Protein AF-A0A975JBI7-F1 (afdb_monomer_lite)

Organism: NCBI:txid2829501

pLDDT: mean 84.9, std 11.92, range [41.88, 96.69]

Radius of gyration: 19.99 Å; chains: 1; bounding box: 51×42×58 Å

Secondary structure (DSSP, 8-state):
-HHHHHHHHHHHHHHHHHHHHSS----S-HHHHS-HHHHHHHHHTT--PPTTS-HHHH---HHHHHHHHHHHHHTT-SSSPPPHHHHHHHHHHHHT--HHHHHHHHHHHHHHHHTTGGGHHHHHHHHHHHH-SSSHHHHHHHHHHHHHHHSGGGS--HHHHHHHHHHHHHHH--

Sequence (174 aa):
MALILLLAGLLVTGFFAWRYIQRGPFIADDLMDAPREVRAAAKRQGVQAQPNVYLIDSLSSADVCVAALAACFARMDDAAPVADATLHRALAKHLRCDAATADDLVTLGPWVAAQGGERAFERLTQRLKRLDHGPYFDRLMSVLGNVAAAGSKGMPSARQADALGSLARIFRTA

Structure (mmCIF, N/CA/C/O backbone):
data_AF-A0A975JBI7-F1
#
_entry.id   AF-A0A975JBI7-F1
#
loop_
_atom_site.group_PDB
_atom_site.id
_atom_site.type_symbol
_atom_site.label_atom_id
_atom_site.label_alt_id
_atom_site.label_comp_id
_atom_site.label_asym_id
_atom_site.label_entity_id
_atom_site.label_seq_id
_atom_site.pdbx_PDB_ins_code
_atom_site.Cartn_x
_atom_site.Cartn_y
_atom_site.Cartn_z
_atom_site.occupancy
_atom_site.B_iso_or_equiv
_atom_site.auth_seq_id
_atom_site.auth_comp_id
_atom_site.auth_asym_id
_atom_site.auth_atom_id
_atom_site.pdbx_PDB_model_num
ATOM 1 N N . MET A 1 1 ? -35.550 26.152 39.189 1.00 65.44 1 MET A N 1
ATOM 2 C CA . MET A 1 1 ? -35.070 24.758 39.022 1.00 65.44 1 MET A CA 1
ATOM 3 C C . MET A 1 1 ? -35.524 24.139 37.702 1.00 65.44 1 MET A C 1
ATOM 5 O O . MET A 1 1 ? -34.658 23.813 36.906 1.00 65.44 1 MET A O 1
ATOM 9 N N . ALA A 1 2 ? -36.829 24.047 37.409 1.00 76.25 2 ALA A N 1
ATOM 10 C CA . ALA A 1 2 ? -37.329 23.413 36.176 1.00 76.25 2 ALA A CA 1
ATOM 11 C C . ALA A 1 2 ? -36.796 24.035 34.864 1.00 76.25 2 ALA A C 1
ATOM 13 O O . ALA A 1 2 ? -36.430 23.316 33.941 1.00 76.25 2 ALA A O 1
ATOM 14 N N . LEU A 1 3 ? -36.671 25.366 34.806 1.00 78.69 3 LEU A N 1
ATOM 15 C CA . LEU A 1 3 ? -36.205 26.076 33.606 1.00 78.69 3 LEU A CA 1
ATOM 16 C C . LEU A 1 3 ? -34.715 25.828 33.295 1.00 78.69 3 LEU A C 1
ATOM 18 O O . LEU A 1 3 ? -34.325 25.745 32.135 1.00 78.69 3 LEU A O 1
ATOM 22 N N . ILE A 1 4 ? -33.896 25.638 34.335 1.00 81.94 4 ILE A N 1
ATOM 23 C CA . ILE A 1 4 ? -32.463 25.326 34.205 1.00 81.94 4 ILE A CA 1
ATOM 24 C C . ILE A 1 4 ? -32.283 23.890 33.697 1.00 81.94 4 ILE A C 1
ATOM 26 O O . ILE A 1 4 ? -31.440 23.643 32.841 1.00 81.94 4 ILE A O 1
ATOM 30 N N . LEU A 1 5 ? -33.112 22.955 34.174 1.00 83.06 5 LEU A N 1
ATOM 31 C CA . LEU A 1 5 ? -33.089 21.562 33.721 1.00 83.06 5 LEU A CA 1
ATOM 32 C C . LEU A 1 5 ? -33.537 21.423 32.259 1.00 83.06 5 LEU A C 1
ATOM 34 O O . LEU A 1 5 ? -32.930 20.659 31.513 1.00 83.06 5 LEU A O 1
ATOM 38 N N . LEU A 1 6 ? -34.535 22.200 31.825 1.00 83.50 6 LEU A N 1
ATOM 39 C CA . LEU A 1 6 ? -34.962 22.234 30.421 1.00 83.50 6 LEU A CA 1
ATOM 40 C C . LEU A 1 6 ? -33.876 22.794 29.494 1.00 83.50 6 LEU A C 1
ATOM 42 O O . LEU A 1 6 ? -33.595 22.198 28.456 1.00 83.50 6 LEU A O 1
ATOM 46 N N . LEU A 1 7 ? -33.220 23.892 29.884 1.00 82.00 7 LEU A N 1
ATOM 47 C CA . LEU A 1 7 ? -32.106 24.468 29.121 1.00 82.00 7 LEU A CA 1
ATOM 48 C C . LEU A 1 7 ? -30.896 23.526 29.052 1.00 82.00 7 LEU A C 1
ATOM 50 O O . LEU A 1 7 ? -30.295 23.378 27.989 1.00 82.00 7 LEU A O 1
ATOM 54 N N . ALA A 1 8 ? -30.567 22.853 30.157 1.00 82.75 8 ALA A N 1
ATOM 55 C CA . ALA A 1 8 ? -29.492 21.865 30.193 1.00 82.75 8 ALA A CA 1
ATOM 56 C C . ALA A 1 8 ? -29.801 20.655 29.298 1.00 82.75 8 ALA A C 1
ATOM 58 O O . ALA A 1 8 ? -28.937 20.219 28.539 1.00 82.75 8 ALA A O 1
ATOM 59 N N . GLY A 1 9 ? -31.042 20.156 29.329 1.00 82.12 9 GLY A N 1
ATOM 60 C CA . GLY A 1 9 ? -31.490 19.081 28.446 1.00 82.12 9 GLY A CA 1
ATOM 61 C C . GLY A 1 9 ? -31.340 19.454 26.973 1.00 82.12 9 GLY A C 1
ATOM 62 O O . GLY A 1 9 ? -30.753 18.690 26.210 1.00 82.12 9 GLY A O 1
ATOM 63 N N . LEU A 1 10 ? -31.774 20.663 26.603 1.00 83.19 10 LEU A N 1
ATOM 64 C CA . LEU A 1 10 ? -31.730 21.151 25.225 1.00 83.19 10 LEU A CA 1
ATOM 65 C C . LEU A 1 10 ? -30.291 21.330 24.712 1.00 83.19 10 LEU A C 1
ATOM 67 O O . LEU A 1 10 ? -29.998 20.970 23.570 1.00 83.19 10 LEU A O 1
ATOM 71 N N . LEU A 1 11 ? -29.377 21.802 25.568 1.00 85.75 11 LEU A N 1
ATOM 72 C CA . LEU A 1 11 ? -27.945 21.899 25.264 1.00 85.75 11 LEU A CA 1
ATOM 73 C C . LEU A 1 11 ? -27.292 20.527 25.070 1.00 85.75 11 LEU A C 1
ATOM 75 O O . LEU A 1 11 ? -26.511 20.359 24.136 1.00 85.75 11 LEU A O 1
ATOM 79 N N . VAL A 1 12 ? -27.623 19.535 25.901 1.00 84.88 12 VAL A N 1
ATOM 80 C CA . VAL A 1 12 ? -27.076 18.174 25.770 1.00 84.88 12 VAL A CA 1
ATOM 81 C C . VAL A 1 12 ? -27.574 17.511 24.488 1.00 84.88 12 VAL A C 1
ATOM 83 O O . VAL A 1 12 ? -26.766 16.980 23.726 1.00 84.88 12 VAL A O 1
ATOM 86 N N . THR A 1 13 ? -28.874 17.588 24.192 1.00 80.31 13 THR A N 1
ATOM 87 C CA . THR A 1 13 ? -29.418 17.054 22.935 1.00 80.31 13 THR A CA 1
ATOM 88 C C . THR A 1 13 ? -28.887 17.797 21.717 1.00 80.31 13 THR A C 1
ATOM 90 O O . THR A 1 13 ? -28.557 17.157 20.724 1.00 80.31 13 THR A O 1
ATOM 93 N N . GLY A 1 14 ? -28.731 19.122 21.795 1.00 85.88 14 GLY A N 1
ATOM 94 C CA . GLY A 1 14 ? -28.144 19.927 20.724 1.00 85.88 14 GLY A CA 1
ATOM 95 C C . GLY A 1 14 ? -26.678 19.577 20.474 1.00 85.88 14 GLY A C 1
ATOM 96 O O . GLY A 1 14 ? -26.275 19.407 19.327 1.00 85.88 14 GLY A O 1
ATOM 97 N N . PHE A 1 15 ? -25.894 19.373 21.535 1.00 83.62 15 PHE A N 1
ATOM 98 C CA . PHE A 1 15 ? -24.502 18.938 21.441 1.00 83.62 15 PHE A CA 1
ATOM 99 C C . PHE A 1 15 ? -24.377 17.533 20.841 1.00 83.62 15 PHE A C 1
ATOM 101 O O . PHE A 1 15 ? -23.541 17.310 19.966 1.00 83.62 15 PHE A O 1
ATOM 108 N N . PHE A 1 16 ? -25.226 16.589 21.258 1.00 79.44 16 PHE A N 1
ATOM 109 C CA . PHE A 1 16 ? -25.236 15.237 20.694 1.00 79.44 16 PHE A CA 1
ATOM 110 C C . PHE A 1 16 ? -25.711 15.213 19.240 1.00 79.44 16 PHE A C 1
ATOM 112 O O . PHE A 1 16 ? -25.094 14.530 18.425 1.00 79.44 16 PHE A O 1
ATOM 119 N N . ALA A 1 17 ? -26.741 15.985 18.891 1.00 78.19 17 ALA A N 1
ATOM 120 C CA . ALA A 1 17 ? -27.217 16.118 17.518 1.00 78.19 17 ALA A CA 1
ATOM 121 C C . ALA A 1 17 ? -26.160 16.778 16.623 1.00 78.19 17 ALA A C 1
ATOM 123 O O . ALA A 1 17 ? -25.875 16.275 15.543 1.00 78.19 17 ALA A O 1
ATOM 124 N N . TRP A 1 18 ? -25.498 17.839 17.089 1.00 76.12 18 TRP A N 1
ATOM 125 C CA . TRP A 1 18 ? -24.407 18.486 16.359 1.00 76.12 18 TRP A CA 1
ATOM 126 C C . TRP A 1 18 ? -23.204 17.554 16.182 1.00 76.12 18 TRP A C 1
ATOM 128 O O . TRP A 1 18 ? -22.662 17.446 15.084 1.00 76.12 18 TRP A O 1
ATOM 138 N N . ARG A 1 19 ? -22.833 16.798 17.224 1.00 70.00 19 ARG A N 1
ATOM 139 C CA . ARG A 1 19 ? -21.776 15.777 17.152 1.00 70.00 19 ARG A CA 1
ATOM 140 C C . ARG A 1 19 ? -22.153 14.611 16.233 1.00 70.00 19 ARG A C 1
ATOM 142 O O . ARG A 1 19 ? -21.267 14.022 15.626 1.00 70.00 19 ARG A O 1
ATOM 149 N N . TYR A 1 20 ? -23.436 14.273 16.129 1.00 62.91 20 TYR A N 1
ATOM 150 C CA . TYR A 1 20 ? -23.947 13.253 15.214 1.00 62.91 20 TYR A CA 1
ATOM 151 C C . TYR A 1 20 ? -23.989 13.755 13.763 1.00 62.91 20 TYR A C 1
ATOM 153 O O . TYR A 1 20 ? -23.580 13.031 12.870 1.00 62.91 20 TYR A O 1
ATOM 161 N N . ILE A 1 21 ? -24.373 15.011 13.522 1.00 63.94 21 ILE A N 1
ATOM 162 C CA . ILE A 1 21 ? -24.425 15.618 12.180 1.00 63.94 21 ILE A CA 1
ATOM 163 C C . ILE A 1 21 ? -23.019 15.933 11.641 1.00 63.94 21 ILE A C 1
ATOM 165 O O . ILE A 1 21 ? -22.777 15.793 10.446 1.00 63.94 21 ILE A O 1
ATOM 169 N N . GLN A 1 22 ? -22.057 16.294 12.502 1.00 58.91 22 GLN A N 1
ATOM 170 C CA . GLN A 1 22 ? -20.647 16.403 12.095 1.00 58.91 22 GLN A CA 1
ATOM 171 C C . GLN A 1 22 ? -20.024 15.053 11.709 1.00 58.91 22 GLN A C 1
ATOM 173 O O . GLN A 1 22 ? -19.035 15.024 10.976 1.00 58.91 22 GLN A O 1
ATOM 178 N N . ARG A 1 23 ? -20.606 13.929 12.145 1.00 52.47 23 ARG A N 1
ATOM 179 C CA . ARG A 1 23 ? -20.306 12.597 11.600 1.00 52.47 23 ARG A CA 1
ATOM 180 C C . ARG A 1 23 ? -21.116 12.409 10.320 1.00 52.47 23 ARG A C 1
ATOM 182 O O . ARG A 1 23 ? -22.026 11.591 10.301 1.00 52.47 23 ARG A O 1
ATOM 189 N N . GLY A 1 24 ? -20.819 13.226 9.304 1.00 41.88 24 GLY A N 1
ATOM 190 C CA . GLY A 1 24 ? -21.481 13.223 7.996 1.00 41.88 24 GLY A CA 1
ATOM 191 C C . GLY A 1 24 ? -21.676 11.817 7.402 1.00 41.88 24 GLY A C 1
ATOM 192 O O . GLY A 1 24 ? -21.142 10.843 7.923 1.00 41.88 24 GLY A O 1
ATOM 193 N N . PRO A 1 25 ? -22.453 11.668 6.322 1.00 43.78 25 PRO A N 1
ATOM 194 C CA . PRO A 1 25 ? -22.731 10.359 5.735 1.00 43.78 25 PRO A CA 1
ATOM 195 C C . PRO A 1 25 ? -21.424 9.742 5.210 1.00 43.78 25 PRO A C 1
ATOM 197 O O . PRO A 1 25 ? -20.995 10.024 4.096 1.00 43.78 25 PRO A O 1
ATOM 200 N N . PHE A 1 26 ? -20.741 8.956 6.041 1.00 50.53 26 PHE A N 1
ATOM 201 C CA . PHE A 1 26 ? -19.432 8.389 5.747 1.00 50.53 26 PHE A CA 1
ATOM 202 C C . PHE A 1 26 ? -19.602 6.888 5.535 1.00 50.53 26 PHE A C 1
ATOM 204 O O . PHE A 1 26 ? -19.997 6.158 6.443 1.00 50.53 26 PHE A O 1
ATOM 211 N N . ILE A 1 27 ? -19.354 6.487 4.289 1.00 47.50 27 ILE A N 1
ATOM 212 C CA . ILE A 1 27 ? -19.575 5.171 3.688 1.00 47.50 27 ILE A CA 1
ATOM 213 C C . ILE A 1 27 ? -19.034 4.065 4.605 1.00 47.50 27 ILE A C 1
ATOM 215 O O . ILE A 1 27 ? -17.836 3.814 4.673 1.00 47.50 27 ILE A O 1
ATOM 219 N N . ALA A 1 28 ? -19.937 3.407 5.332 1.00 44.50 28 ALA A N 1
ATOM 220 C CA . ALA A 1 28 ? -19.650 2.170 6.056 1.00 44.50 28 ALA A CA 1
ATOM 221 C C . ALA A 1 28 ? -19.731 0.933 5.133 1.00 44.50 28 ALA A C 1
ATOM 223 O O . ALA A 1 28 ? -19.535 -0.187 5.601 1.00 44.50 28 ALA A O 1
ATOM 224 N N . ASP A 1 29 ? -20.012 1.140 3.841 1.00 51.69 29 ASP A N 1
ATOM 225 C CA . ASP A 1 29 ? -20.287 0.088 2.855 1.00 51.69 29 ASP A CA 1
ATOM 226 C C . ASP A 1 29 ? -19.041 -0.445 2.133 1.00 51.69 29 ASP A C 1
ATOM 228 O O . ASP A 1 29 ? -19.068 -1.551 1.600 1.00 51.69 29 ASP A O 1
ATOM 232 N N . ASP A 1 30 ? -17.908 0.268 2.158 1.00 66.94 30 ASP A N 1
ATOM 233 C CA . ASP A 1 30 ? -16.824 0.001 1.200 1.00 66.94 30 ASP A CA 1
ATOM 234 C C . ASP A 1 30 ? -16.268 -1.428 1.271 1.00 66.94 30 ASP A C 1
ATOM 236 O O . ASP A 1 30 ? -16.121 -2.100 0.250 1.00 66.94 30 ASP A O 1
ATOM 240 N N . LEU A 1 31 ? -15.986 -1.947 2.472 1.00 74.19 31 LEU A N 1
ATOM 241 C CA . LEU A 1 31 ? -15.465 -3.313 2.589 1.00 74.19 31 LEU A CA 1
ATOM 242 C C . LEU A 1 31 ? -16.545 -4.375 2.334 1.00 74.19 31 LEU A C 1
ATOM 244 O O . LEU A 1 31 ? -16.212 -5.487 1.929 1.00 74.19 31 LEU A O 1
ATOM 248 N N . MET A 1 32 ? -17.821 -4.063 2.566 1.00 75.69 32 MET A N 1
ATOM 249 C CA . MET A 1 32 ? -18.921 -4.998 2.308 1.00 75.69 32 MET A CA 1
ATOM 250 C C . MET A 1 32 ? -19.181 -5.142 0.806 1.00 75.69 32 MET A C 1
ATOM 252 O O . MET A 1 32 ? -19.379 -6.268 0.333 1.00 75.69 32 MET A O 1
ATOM 256 N N . ASP A 1 33 ? -19.033 -4.049 0.061 1.00 82.88 33 ASP A N 1
ATOM 257 C CA . ASP A 1 33 ? -19.127 -4.006 -1.401 1.00 82.88 33 ASP A CA 1
ATOM 258 C C . ASP A 1 33 ? -17.852 -4.478 -2.114 1.00 82.88 33 ASP A C 1
ATOM 260 O O . ASP A 1 33 ? -17.866 -4.757 -3.316 1.00 82.88 33 ASP A O 1
ATOM 264 N N . ALA A 1 34 ? -16.743 -4.635 -1.384 1.00 86.56 34 ALA A N 1
ATOM 265 C CA . ALA A 1 34 ? -15.493 -5.109 -1.957 1.00 86.56 34 ALA A CA 1
ATOM 266 C C . ALA A 1 34 ? -15.629 -6.519 -2.577 1.00 86.56 34 ALA A C 1
ATOM 268 O O . ALA A 1 34 ? -16.369 -7.369 -2.057 1.00 86.56 34 ALA A O 1
ATOM 269 N N . PRO A 1 35 ? -14.864 -6.823 -3.647 1.00 92.12 35 PRO A N 1
ATOM 270 C CA . PRO A 1 35 ? -14.812 -8.156 -4.239 1.00 92.12 35 PRO A CA 1
ATOM 271 C C . PRO A 1 35 ? -14.521 -9.250 -3.204 1.00 92.12 35 PRO A C 1
ATOM 273 O O . PRO A 1 35 ? -13.815 -9.035 -2.217 1.00 92.12 35 PRO A O 1
ATOM 276 N N . ARG A 1 36 ? -15.039 -10.463 -3.437 1.00 92.50 36 ARG A N 1
ATOM 277 C CA . ARG A 1 36 ? -14.917 -11.589 -2.485 1.00 92.50 36 ARG A CA 1
ATOM 278 C C . ARG A 1 36 ? -13.466 -11.877 -2.089 1.00 92.50 36 ARG A C 1
ATOM 280 O O . ARG A 1 36 ? -13.201 -12.137 -0.919 1.00 92.50 36 ARG A O 1
ATOM 287 N N . GLU A 1 37 ? -12.556 -11.812 -3.051 1.00 93.12 37 GLU A N 1
ATOM 288 C CA . GLU A 1 37 ? -11.114 -11.996 -2.858 1.00 93.12 37 GLU A CA 1
ATOM 289 C C . GLU A 1 37 ? -10.491 -10.899 -1.990 1.00 93.12 37 GLU A C 1
ATOM 291 O O . GLU A 1 37 ? -9.787 -11.210 -1.031 1.00 93.12 37 GLU A O 1
ATOM 296 N N . VAL A 1 38 ? -10.855 -9.635 -2.228 1.00 93.25 38 VAL A N 1
ATOM 297 C CA . VAL A 1 38 ? -10.416 -8.489 -1.424 1.00 93.25 38 VAL A CA 1
ATOM 298 C C . VAL A 1 38 ? -10.912 -8.617 0.011 1.00 93.25 38 VAL A C 1
ATOM 300 O O . VAL A 1 38 ? -10.137 -8.416 0.940 1.00 93.25 38 VAL A O 1
ATOM 303 N N . ARG A 1 39 ? -12.169 -9.020 0.231 1.00 91.88 39 ARG A N 1
ATOM 304 C CA . ARG A 1 39 ? -12.694 -9.247 1.590 1.00 91.88 39 ARG A CA 1
ATOM 305 C C . ARG A 1 39 ? -11.983 -10.393 2.30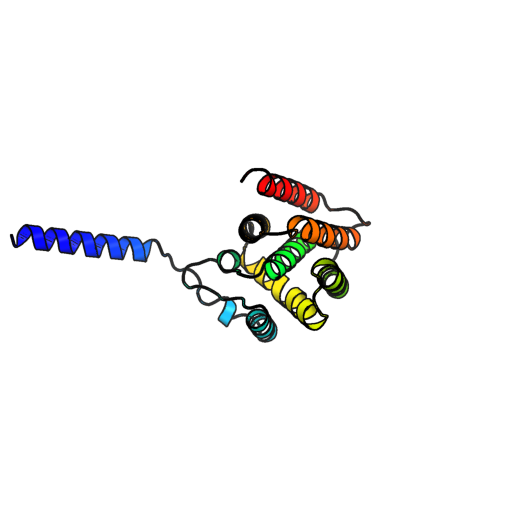1 1.00 91.88 39 ARG A C 1
ATOM 307 O O . ARG A 1 39 ? -11.718 -10.304 3.498 1.00 91.88 39 ARG A O 1
ATOM 314 N N . ALA A 1 40 ? -11.686 -11.474 1.581 1.00 92.81 40 ALA A N 1
ATOM 315 C CA . ALA A 1 40 ? -10.963 -12.610 2.137 1.00 92.81 40 ALA A CA 1
ATOM 316 C C . ALA A 1 40 ? -9.528 -12.221 2.531 1.00 92.81 40 ALA A C 1
ATOM 318 O O . ALA A 1 40 ? -9.105 -12.539 3.643 1.00 92.81 40 ALA A O 1
ATOM 319 N N . ALA A 1 41 ? -8.827 -11.484 1.664 1.00 93.62 41 ALA A N 1
ATOM 320 C CA . ALA A 1 41 ? -7.505 -10.931 1.940 1.00 93.62 41 ALA A CA 1
ATOM 321 C C . ALA A 1 41 ? -7.552 -9.934 3.109 1.00 93.62 41 ALA A C 1
ATOM 323 O O . ALA A 1 41 ? -6.820 -10.092 4.078 1.00 93.62 41 ALA A O 1
ATOM 324 N N . ALA A 1 42 ? -8.481 -8.974 3.098 1.00 91.38 42 ALA A N 1
ATOM 325 C CA . ALA A 1 42 ? -8.678 -8.005 4.177 1.00 91.38 42 ALA A CA 1
ATOM 326 C C . ALA A 1 42 ? -8.880 -8.688 5.535 1.00 91.38 42 ALA A C 1
ATOM 328 O O . ALA A 1 42 ? -8.250 -8.306 6.520 1.00 91.38 42 ALA A O 1
ATOM 329 N N . LYS A 1 43 ? -9.700 -9.746 5.581 1.00 91.50 43 LYS A N 1
ATOM 330 C CA . LYS A 1 43 ? -9.919 -10.539 6.795 1.00 91.50 43 LYS A CA 1
ATOM 331 C C . LYS A 1 43 ? -8.630 -11.201 7.291 1.00 91.50 43 LYS A C 1
ATOM 333 O O . LYS A 1 43 ? -8.373 -11.162 8.492 1.00 91.50 43 LYS A O 1
ATOM 338 N N . ARG A 1 44 ? -7.831 -11.805 6.401 1.00 92.69 44 ARG A N 1
ATOM 339 C CA . ARG A 1 44 ? -6.543 -12.435 6.756 1.00 92.69 44 ARG A CA 1
ATOM 340 C C . ARG A 1 44 ? -5.503 -11.415 7.218 1.00 92.69 44 ARG A C 1
ATOM 342 O O . ARG A 1 44 ? -4.804 -11.668 8.191 1.00 92.69 44 ARG A O 1
ATOM 349 N N . GLN A 1 45 ? -5.469 -10.251 6.576 1.00 91.88 45 GLN A N 1
ATOM 350 C CA . GLN A 1 45 ? -4.554 -9.150 6.889 1.00 91.88 45 GLN A CA 1
ATOM 351 C C . GLN A 1 45 ? -5.034 -8.263 8.055 1.00 91.88 45 GLN A C 1
ATOM 353 O O . GLN A 1 45 ? -4.405 -7.252 8.368 1.00 91.88 45 GLN A O 1
ATOM 358 N N . GLY A 1 46 ? -6.151 -8.614 8.705 1.00 86.25 46 GLY A N 1
ATOM 359 C CA . GLY A 1 46 ? -6.672 -7.899 9.873 1.00 86.25 46 GLY A CA 1
ATOM 360 C C . GLY A 1 46 ? -7.195 -6.490 9.579 1.00 86.25 46 GLY A C 1
ATOM 361 O O . GLY A 1 46 ? -7.291 -5.670 10.493 1.00 86.25 46 GLY A O 1
ATOM 362 N N . VAL A 1 47 ? -7.537 -6.191 8.323 1.00 86.50 47 VAL A N 1
ATOM 363 C CA . VAL A 1 47 ? -8.131 -4.909 7.936 1.00 86.50 47 VAL A CA 1
ATOM 364 C C . VAL A 1 47 ? -9.576 -4.860 8.406 1.00 86.50 47 VAL A C 1
ATOM 366 O O . VAL A 1 47 ? -10.398 -5.709 8.062 1.00 86.50 47 VAL A O 1
ATOM 369 N N . GLN A 1 48 ? -9.883 -3.831 9.189 1.00 79.81 48 GLN A N 1
ATOM 370 C CA . GLN A 1 48 ? -11.216 -3.583 9.715 1.00 79.81 48 GLN A CA 1
ATOM 371 C C . GLN A 1 48 ? -11.661 -2.188 9.290 1.00 79.81 48 GLN A C 1
ATOM 373 O O . GLN A 1 48 ? -11.014 -1.188 9.613 1.00 79.81 48 GLN A O 1
ATOM 378 N N . ALA A 1 49 ? -12.775 -2.124 8.563 1.00 79.00 49 ALA A N 1
ATOM 379 C CA . ALA A 1 49 ? -13.464 -0.867 8.329 1.00 79.00 49 ALA A CA 1
ATOM 380 C C . ALA A 1 49 ? -14.105 -0.424 9.650 1.00 79.00 49 ALA A C 1
ATOM 382 O O . ALA A 1 49 ? -14.842 -1.187 10.277 1.00 79.00 49 ALA A O 1
ATOM 383 N N . GLN A 1 50 ? -13.789 0.791 10.094 1.00 72.88 50 GLN A N 1
ATOM 384 C CA . GLN A 1 50 ? -14.409 1.368 11.281 1.00 72.88 50 GLN A CA 1
ATOM 385 C C . GLN A 1 50 ? -15.536 2.314 10.864 1.00 72.88 50 GLN A C 1
ATOM 387 O O . GLN A 1 50 ? -15.340 3.123 9.954 1.00 72.88 50 GLN A O 1
ATOM 392 N N . PRO A 1 51 ? -16.699 2.267 11.535 1.00 65.69 51 PRO A N 1
ATOM 393 C CA . PRO A 1 51 ? -17.773 3.207 11.255 1.00 65.69 51 PRO A CA 1
ATOM 394 C C . PRO A 1 51 ? -17.292 4.649 11.450 1.00 65.69 51 PRO A C 1
ATOM 396 O O . PRO A 1 51 ? -16.731 4.980 12.496 1.00 65.69 51 PRO A O 1
ATOM 399 N N . ASN A 1 52 ? -17.579 5.520 10.481 1.00 64.81 52 ASN A N 1
ATOM 400 C CA . ASN A 1 52 ? -17.234 6.949 10.498 1.00 64.81 52 ASN A CA 1
ATOM 401 C C . ASN A 1 52 ? -15.727 7.278 10.423 1.00 64.81 52 ASN A C 1
ATOM 403 O O . ASN A 1 52 ? -15.326 8.367 10.837 1.00 64.81 52 ASN A O 1
ATOM 407 N N . VAL A 1 53 ? -14.891 6.370 9.912 1.00 74.12 53 VAL A N 1
ATOM 408 C CA . VAL A 1 53 ? -13.454 6.602 9.687 1.00 74.12 53 VAL A CA 1
ATOM 409 C C . VAL A 1 53 ? -13.099 6.150 8.271 1.00 74.12 53 VAL A C 1
ATOM 411 O O . VAL A 1 53 ? -13.581 5.113 7.822 1.00 74.12 53 VAL A O 1
ATOM 414 N N . TYR A 1 54 ? -12.260 6.908 7.554 1.00 77.69 54 TYR A N 1
ATOM 415 C CA . TYR A 1 54 ? -11.761 6.456 6.251 1.00 77.69 54 TYR A CA 1
ATOM 416 C C . TYR A 1 54 ? -11.011 5.136 6.420 1.00 77.69 54 TYR A C 1
ATOM 418 O O . TYR A 1 54 ? -10.209 5.002 7.342 1.00 77.69 54 TYR A O 1
ATOM 426 N N . LEU A 1 55 ? -11.203 4.191 5.497 1.00 85.38 55 LEU A N 1
ATOM 427 C CA . LEU A 1 55 ? -10.546 2.884 5.567 1.00 85.38 55 LEU A CA 1
ATOM 428 C C . LEU A 1 55 ? -9.025 3.000 5.769 1.00 85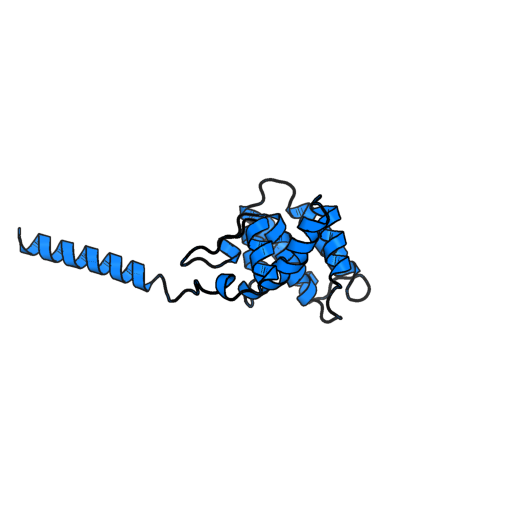.38 55 LEU A C 1
ATOM 430 O O . LEU A 1 55 ? -8.447 2.272 6.568 1.00 85.38 55 LEU A O 1
ATOM 434 N N . ILE A 1 56 ? -8.380 3.949 5.084 1.00 88.19 56 ILE A N 1
ATOM 435 C CA . ILE A 1 56 ? -6.938 4.208 5.219 1.00 88.19 56 ILE A CA 1
ATOM 436 C C . ILE A 1 56 ? -6.560 4.572 6.657 1.00 88.19 56 ILE A C 1
ATOM 438 O O . ILE A 1 56 ? -5.538 4.116 7.164 1.00 88.19 56 ILE A O 1
ATOM 442 N N . ASP A 1 57 ? -7.387 5.366 7.333 1.00 84.44 57 ASP A N 1
ATOM 443 C CA . ASP A 1 57 ? -7.134 5.789 8.707 1.00 84.44 57 ASP A CA 1
ATOM 444 C C . ASP A 1 57 ? -7.365 4.649 9.713 1.00 84.44 57 ASP A C 1
ATOM 446 O O . ASP A 1 57 ? -6.769 4.662 10.793 1.00 84.44 57 ASP A O 1
ATOM 450 N N . SER A 1 58 ? -8.172 3.640 9.356 1.00 85.69 58 SER A N 1
ATOM 451 C CA . SER A 1 58 ? -8.427 2.459 10.188 1.00 85.69 58 SER A CA 1
ATOM 452 C C . SER A 1 58 ? -7.434 1.308 9.974 1.00 85.69 58 SER A C 1
ATOM 454 O O . SER A 1 58 ? -7.470 0.336 10.731 1.00 85.69 58 SER A O 1
ATOM 456 N N . LEU A 1 59 ? -6.513 1.407 9.005 1.00 90.12 59 LEU A N 1
ATOM 457 C CA . LEU A 1 59 ? -5.506 0.370 8.737 1.00 90.12 59 LEU A CA 1
ATOM 458 C C . LEU A 1 59 ? -4.613 0.128 9.954 1.00 90.12 59 LEU A C 1
ATOM 460 O O . LEU A 1 59 ? -3.930 1.039 10.413 1.00 90.12 59 LEU A O 1
ATOM 464 N N . SER A 1 60 ? -4.581 -1.097 10.464 1.00 88.00 60 SER A N 1
ATOM 465 C CA . SER A 1 60 ? -3.739 -1.510 11.595 1.00 88.00 60 SER A CA 1
ATOM 466 C C . SER A 1 60 ? -2.391 -2.098 11.163 1.00 88.00 60 SER A C 1
ATOM 468 O O . SER A 1 60 ? -1.436 -2.052 11.933 1.00 88.00 60 SER A O 1
ATOM 470 N N . SER A 1 61 ? -2.300 -2.626 9.938 1.00 90.88 61 SER A N 1
ATOM 471 C CA . SER A 1 61 ? -1.100 -3.276 9.402 1.00 90.88 61 SER A CA 1
ATOM 472 C C . SER A 1 61 ? -0.265 -2.325 8.542 1.00 90.88 61 SER A C 1
ATOM 474 O O . SER A 1 61 ? -0.752 -1.761 7.557 1.00 90.88 61 SER A O 1
ATOM 476 N N . ALA A 1 62 ? 1.017 -2.182 8.890 1.00 93.56 62 ALA A N 1
ATOM 477 C CA . ALA A 1 62 ? 1.983 -1.419 8.104 1.00 93.56 62 ALA A CA 1
ATOM 478 C C . ALA A 1 62 ? 2.258 -2.069 6.735 1.00 93.56 62 ALA A C 1
ATOM 480 O O . ALA A 1 62 ? 2.433 -1.350 5.754 1.00 93.56 62 ALA A O 1
ATOM 481 N N . ASP A 1 63 ? 2.209 -3.401 6.638 1.00 94.75 63 ASP A N 1
ATOM 482 C CA . ASP A 1 63 ? 2.401 -4.129 5.377 1.00 94.75 63 ASP A CA 1
ATOM 483 C C . ASP A 1 63 ? 1.312 -3.784 4.353 1.00 94.75 63 ASP A C 1
ATOM 485 O O . ASP A 1 63 ? 1.608 -3.509 3.189 1.00 94.75 63 ASP A O 1
ATOM 489 N N . VAL A 1 64 ? 0.054 -3.698 4.802 1.00 94.81 64 VAL A N 1
ATOM 490 C CA . VAL A 1 64 ? -1.075 -3.275 3.955 1.00 94.81 64 VAL A CA 1
ATOM 491 C C . VAL A 1 64 ? -0.903 -1.824 3.505 1.00 94.81 64 VAL A C 1
ATOM 493 O O . VAL A 1 64 ? -1.137 -1.513 2.337 1.00 94.81 64 VAL A O 1
ATOM 496 N N . CYS A 1 65 ? -0.440 -0.936 4.394 1.00 95.00 65 CYS A N 1
ATOM 497 C CA . CYS A 1 65 ? -0.109 0.443 4.027 1.00 95.00 65 CYS A CA 1
ATOM 498 C C . CYS A 1 65 ? 0.993 0.507 2.960 1.00 95.00 65 CYS A C 1
ATOM 500 O O . CYS A 1 65 ? 0.858 1.265 2.000 1.00 95.00 65 CYS A O 1
ATOM 502 N N . VAL A 1 66 ? 2.063 -0.286 3.095 1.00 95.75 66 VAL A N 1
ATOM 503 C CA . VAL A 1 66 ? 3.154 -0.341 2.107 1.00 95.75 66 VAL A CA 1
ATOM 504 C C . VAL A 1 66 ? 2.649 -0.855 0.761 1.00 95.75 66 VAL A C 1
ATOM 506 O O . VAL A 1 66 ? 2.950 -0.251 -0.268 1.00 95.75 66 VAL A O 1
ATOM 509 N N . ALA A 1 67 ? 1.841 -1.915 0.752 1.00 95.75 67 ALA A N 1
ATOM 510 C CA . ALA A 1 67 ? 1.254 -2.455 -0.471 1.00 95.75 67 ALA A CA 1
ATOM 511 C C . ALA A 1 67 ? 0.334 -1.441 -1.173 1.00 95.75 67 ALA A C 1
ATOM 513 O O . ALA A 1 67 ? 0.436 -1.241 -2.384 1.00 95.75 67 ALA A O 1
ATOM 514 N N . ALA A 1 68 ? -0.512 -0.736 -0.417 1.00 95.12 68 ALA A N 1
ATOM 515 C CA . ALA A 1 68 ? -1.374 0.312 -0.958 1.00 95.12 68 ALA A CA 1
ATOM 516 C C . ALA A 1 68 ? -0.575 1.522 -1.481 1.00 95.12 68 ALA A C 1
ATOM 518 O O . ALA A 1 68 ? -0.897 2.065 -2.538 1.00 95.12 68 ALA A O 1
ATOM 519 N N . LEU A 1 69 ? 0.503 1.926 -0.797 1.00 95.50 69 LEU A N 1
ATOM 520 C CA . LEU A 1 69 ? 1.412 2.975 -1.280 1.00 95.50 69 LEU A CA 1
ATOM 521 C C . LEU A 1 69 ? 2.107 2.573 -2.577 1.00 95.50 69 LEU A C 1
ATOM 523 O O . LEU A 1 69 ? 2.174 3.381 -3.502 1.00 95.50 69 LEU A O 1
ATOM 527 N N . ALA A 1 70 ? 2.580 1.331 -2.665 1.00 94.50 70 ALA A N 1
ATOM 528 C CA . ALA A 1 70 ? 3.188 0.792 -3.872 1.00 94.50 70 ALA A CA 1
ATOM 529 C C . ALA A 1 70 ? 2.196 0.762 -5.046 1.00 94.50 70 ALA A C 1
ATOM 531 O O . ALA A 1 70 ? 2.559 1.149 -6.154 1.00 94.50 70 ALA A O 1
ATOM 532 N N . ALA A 1 71 ? 0.932 0.400 -4.801 1.00 92.81 71 ALA A N 1
ATOM 533 C CA . ALA A 1 71 ? -0.122 0.441 -5.814 1.00 92.81 71 ALA A CA 1
ATOM 534 C C . ALA A 1 71 ? -0.452 1.877 -6.270 1.00 92.81 71 ALA A C 1
ATOM 536 O O . ALA A 1 71 ? -0.560 2.134 -7.470 1.00 92.81 71 ALA A O 1
ATOM 537 N N . CYS A 1 72 ? -0.560 2.838 -5.342 1.00 92.75 72 CYS A N 1
ATOM 538 C CA . CYS A 1 72 ? -0.693 4.262 -5.677 1.00 92.75 72 CYS A CA 1
ATOM 539 C C . CYS A 1 72 ? 0.471 4.739 -6.553 1.00 92.75 72 CYS A C 1
ATOM 541 O O . CYS A 1 72 ? 0.255 5.389 -7.570 1.00 92.75 72 CYS A O 1
ATOM 543 N N . PHE A 1 73 ? 1.697 4.402 -6.156 1.00 92.12 73 PHE A N 1
ATOM 544 C CA . PHE A 1 73 ? 2.915 4.809 -6.842 1.00 92.12 73 PHE A CA 1
ATOM 545 C C . PHE A 1 73 ? 3.032 4.197 -8.242 1.00 92.12 73 PHE A C 1
ATOM 547 O O . PHE A 1 73 ? 3.393 4.895 -9.187 1.00 92.12 73 PHE A O 1
ATOM 554 N N . ALA A 1 74 ? 2.666 2.923 -8.404 1.00 89.94 74 ALA A N 1
ATOM 555 C CA . ALA A 1 74 ? 2.615 2.261 -9.706 1.00 89.94 74 ALA A CA 1
ATOM 556 C C . ALA A 1 74 ? 1.641 2.964 -10.668 1.00 89.94 74 ALA A C 1
ATOM 558 O O . ALA A 1 74 ? 1.959 3.140 -11.836 1.00 89.94 74 ALA A O 1
ATOM 559 N N . ARG A 1 75 ? 0.489 3.436 -10.172 1.00 87.94 75 ARG A N 1
ATOM 560 C CA . ARG A 1 75 ? -0.515 4.172 -10.968 1.00 87.94 75 ARG A CA 1
ATOM 561 C C . ARG A 1 75 ? -0.104 5.599 -11.348 1.00 87.94 75 ARG A C 1
ATOM 563 O O . ARG A 1 75 ? -0.805 6.234 -12.131 1.00 87.94 75 ARG A O 1
ATOM 570 N N . MET A 1 76 ? 0.961 6.134 -10.752 1.00 88.25 76 MET A N 1
ATOM 571 C CA . MET A 1 76 ? 1.522 7.443 -11.109 1.00 88.25 76 MET A CA 1
ATOM 572 C C . MET A 1 76 ? 2.509 7.360 -12.274 1.00 88.25 76 MET A C 1
ATOM 574 O O . MET A 1 76 ? 2.923 8.403 -12.784 1.00 88.25 76 MET A O 1
ATOM 578 N N . ASP A 1 77 ? 2.935 6.154 -12.656 1.00 84.19 77 ASP A N 1
ATOM 579 C CA . ASP A 1 77 ? 3.647 5.977 -13.913 1.00 84.19 77 ASP A CA 1
ATOM 580 C C . ASP A 1 77 ? 2.637 6.062 -15.060 1.00 84.19 77 ASP A C 1
ATOM 582 O O . ASP A 1 77 ? 1.590 5.418 -15.022 1.00 84.19 77 ASP A O 1
ATOM 586 N N . ASP A 1 78 ? 2.948 6.881 -16.062 1.00 70.06 78 ASP A N 1
ATOM 587 C CA . ASP A 1 78 ? 2.138 6.989 -17.278 1.00 70.06 78 ASP A CA 1
ATOM 588 C C . ASP A 1 78 ? 2.459 5.836 -18.256 1.00 70.06 78 ASP A C 1
ATOM 590 O O . ASP A 1 78 ? 1.790 5.665 -19.278 1.00 70.06 78 ASP A O 1
ATOM 594 N N . ALA A 1 79 ? 3.489 5.033 -17.953 1.00 65.38 79 ALA A N 1
ATOM 595 C CA . ALA A 1 79 ? 3.748 3.762 -18.615 1.00 65.38 79 ALA A CA 1
ATOM 596 C C . ALA A 1 79 ? 2.761 2.666 -18.171 1.00 65.38 79 ALA A C 1
ATOM 598 O O . ALA A 1 79 ? 1.978 2.830 -17.239 1.00 65.38 79 ALA A O 1
ATOM 599 N N . ALA A 1 80 ? 2.784 1.532 -18.879 1.00 62.91 80 ALA A N 1
ATOM 600 C CA . ALA A 1 80 ? 1.915 0.391 -18.603 1.00 62.91 80 ALA A CA 1
ATOM 601 C C . ALA A 1 80 ? 1.914 0.003 -17.107 1.00 62.91 80 ALA A C 1
ATOM 603 O O . ALA A 1 80 ? 2.954 0.104 -16.451 1.00 62.91 80 ALA A O 1
ATOM 604 N N . PRO A 1 81 ? 0.773 -0.471 -16.569 1.00 69.44 81 PRO A N 1
ATOM 605 C CA . PRO A 1 81 ? 0.664 -0.831 -15.162 1.00 69.44 81 PRO A CA 1
ATOM 606 C C . PRO A 1 81 ? 1.728 -1.862 -14.779 1.00 69.44 81 PRO A C 1
ATOM 608 O O . PRO A 1 81 ? 1.990 -2.816 -15.517 1.00 69.44 81 PRO A O 1
ATOM 611 N N . VAL A 1 82 ? 2.336 -1.671 -13.609 1.00 77.19 82 VAL A N 1
ATOM 612 C CA . VAL A 1 82 ? 3.328 -2.609 -13.077 1.00 77.19 82 VAL A CA 1
ATOM 613 C C . VAL A 1 82 ? 2.678 -3.975 -12.892 1.00 77.19 82 VAL A C 1
ATOM 615 O O . VAL A 1 82 ? 1.626 -4.085 -12.271 1.00 77.19 82 VAL A O 1
ATOM 618 N N . ALA A 1 83 ? 3.317 -5.015 -13.431 1.00 82.25 83 ALA A N 1
ATOM 619 C CA . ALA A 1 83 ? 2.800 -6.373 -13.347 1.00 82.25 83 ALA A CA 1
ATOM 620 C C . ALA A 1 83 ? 2.678 -6.843 -11.888 1.00 82.25 83 ALA A C 1
ATOM 622 O O . ALA A 1 83 ? 3.623 -6.704 -11.104 1.00 82.25 83 ALA A O 1
ATOM 623 N N . ASP A 1 84 ? 1.562 -7.498 -11.565 1.00 86.75 84 ASP A N 1
ATOM 624 C CA . ASP A 1 84 ? 1.280 -8.052 -10.235 1.00 86.75 84 ASP A CA 1
ATOM 625 C C . ASP A 1 84 ? 2.402 -8.968 -9.734 1.00 86.75 84 ASP A C 1
ATOM 627 O O . ASP A 1 84 ? 2.799 -8.887 -8.576 1.00 86.75 84 ASP A O 1
ATOM 631 N N . ALA A 1 85 ? 3.010 -9.767 -10.618 1.00 88.94 85 ALA A N 1
ATOM 632 C CA . ALA A 1 85 ? 4.148 -10.628 -10.280 1.00 88.94 85 ALA A CA 1
ATOM 633 C C . ALA A 1 85 ? 5.388 -9.845 -9.800 1.00 88.94 85 ALA A C 1
ATOM 635 O O . ALA A 1 85 ? 6.176 -10.341 -8.988 1.00 88.94 85 ALA A O 1
ATOM 636 N N . THR A 1 86 ? 5.582 -8.622 -10.295 1.00 90.31 86 THR A N 1
ATOM 637 C CA . THR A 1 86 ? 6.682 -7.752 -9.869 1.00 90.31 86 THR A CA 1
ATOM 638 C C . THR A 1 86 ? 6.394 -7.147 -8.504 1.00 90.31 86 THR A C 1
ATOM 640 O O . THR A 1 86 ? 7.271 -7.151 -7.635 1.00 90.31 86 THR A O 1
ATOM 643 N N . LEU A 1 87 ? 5.161 -6.678 -8.296 1.00 91.25 87 LEU A N 1
ATOM 644 C CA . LEU A 1 87 ? 4.720 -6.159 -7.007 1.00 91.25 87 LEU A CA 1
ATOM 645 C C . LEU A 1 87 ? 4.759 -7.256 -5.933 1.00 91.25 87 LEU A C 1
ATOM 647 O O . LEU A 1 87 ? 5.332 -7.040 -4.868 1.00 91.25 87 LEU A O 1
ATOM 651 N N . HIS A 1 88 ? 4.271 -8.456 -6.254 1.00 95.19 88 HIS A N 1
ATOM 652 C CA . HIS A 1 88 ? 4.336 -9.648 -5.407 1.00 95.19 88 HIS A CA 1
ATOM 653 C C . HIS A 1 88 ? 5.759 -9.935 -4.938 1.00 95.19 88 HIS A C 1
ATOM 655 O O . HIS A 1 88 ? 6.034 -9.961 -3.740 1.00 95.19 88 HIS A O 1
ATOM 661 N N . ARG A 1 89 ? 6.699 -10.055 -5.885 1.00 94.69 89 ARG A N 1
ATOM 662 C CA . ARG A 1 89 ? 8.107 -10.335 -5.584 1.00 94.69 89 ARG A CA 1
ATOM 663 C C . ARG A 1 89 ? 8.734 -9.245 -4.717 1.00 94.69 89 ARG A C 1
ATOM 665 O O . ARG A 1 89 ? 9.527 -9.556 -3.829 1.00 94.69 89 ARG A O 1
ATOM 672 N N . ALA A 1 90 ? 8.417 -7.977 -4.982 1.00 94.69 90 ALA A N 1
ATOM 673 C CA . ALA A 1 90 ? 8.931 -6.856 -4.203 1.00 94.69 90 ALA A CA 1
ATOM 674 C C . ALA A 1 90 ? 8.400 -6.875 -2.762 1.00 94.69 90 ALA A C 1
ATOM 676 O O . ALA A 1 90 ? 9.191 -6.719 -1.830 1.00 94.69 90 ALA A O 1
ATOM 677 N N . LEU A 1 91 ? 7.098 -7.111 -2.583 1.00 95.62 91 LEU A N 1
ATOM 678 C CA . LEU A 1 91 ? 6.453 -7.193 -1.274 1.00 95.62 91 LEU A CA 1
ATOM 679 C C . LEU A 1 91 ? 6.966 -8.398 -0.481 1.00 95.62 91 LEU A C 1
ATOM 681 O O . LEU A 1 91 ? 7.471 -8.210 0.623 1.00 95.62 91 LEU A O 1
ATOM 685 N N . ALA A 1 92 ? 6.954 -9.600 -1.066 1.00 96.31 92 ALA A N 1
ATOM 686 C CA . ALA A 1 92 ? 7.458 -10.816 -0.424 1.00 96.31 92 ALA A CA 1
ATOM 687 C C . ALA A 1 92 ? 8.906 -10.644 0.067 1.00 96.31 92 ALA A C 1
ATOM 689 O O . ALA A 1 92 ? 9.234 -10.938 1.218 1.00 96.31 92 ALA A O 1
ATOM 690 N N . LYS A 1 93 ? 9.777 -10.092 -0.790 1.00 96.25 93 LYS A N 1
ATOM 691 C CA . LYS A 1 93 ? 11.195 -9.888 -0.474 1.00 96.25 93 LYS A CA 1
ATOM 692 C C . LYS A 1 93 ? 11.406 -8.883 0.659 1.00 96.25 93 LYS A C 1
ATOM 694 O O . LYS A 1 93 ? 12.172 -9.156 1.582 1.00 96.25 93 LYS A O 1
ATOM 699 N N . HIS A 1 94 ? 10.790 -7.706 0.565 1.00 95.81 94 HIS A N 1
ATOM 700 C CA . HIS A 1 94 ? 11.131 -6.576 1.438 1.00 95.81 94 HIS A CA 1
ATOM 701 C C . HIS A 1 94 ? 10.300 -6.526 2.717 1.00 95.81 94 HIS A C 1
ATOM 703 O O . HIS A 1 94 ? 10.797 -6.057 3.741 1.00 95.81 94 HIS A O 1
ATOM 709 N N . LEU A 1 95 ? 9.077 -7.060 2.695 1.00 93.75 95 LEU A N 1
ATOM 710 C CA . LEU A 1 95 ? 8.249 -7.224 3.892 1.00 93.75 95 LEU A CA 1
ATOM 711 C C . LEU A 1 95 ? 8.550 -8.531 4.636 1.00 93.75 95 LEU A C 1
ATOM 713 O O . LEU A 1 95 ? 8.183 -8.658 5.800 1.00 93.75 95 LEU A O 1
ATOM 717 N N . ARG A 1 96 ? 9.311 -9.450 4.016 1.00 93.19 96 ARG A N 1
ATOM 718 C CA . ARG A 1 96 ? 9.686 -10.762 4.575 1.00 93.19 96 ARG A CA 1
ATOM 719 C C . ARG A 1 96 ? 8.462 -11.607 4.939 1.00 93.19 96 ARG A C 1
ATOM 721 O O . ARG A 1 96 ? 8.450 -12.267 5.976 1.00 93.19 96 ARG A O 1
ATOM 728 N N . CYS A 1 97 ? 7.440 -11.561 4.092 1.00 93.62 97 CYS A N 1
ATOM 729 C CA . CYS A 1 97 ? 6.228 -12.353 4.239 1.00 93.62 97 CYS A CA 1
ATOM 730 C C . CYS A 1 97 ? 6.246 -13.579 3.312 1.00 93.62 97 CYS A C 1
ATOM 732 O O . CYS A 1 97 ? 7.072 -13.681 2.400 1.00 93.62 97 CYS A O 1
ATOM 734 N N . ASP A 1 98 ? 5.361 -14.538 3.579 1.00 95.81 98 ASP A N 1
ATOM 735 C CA . ASP A 1 98 ? 5.191 -15.707 2.721 1.00 95.81 98 ASP A CA 1
ATOM 736 C C . ASP A 1 98 ? 4.448 -15.356 1.418 1.00 95.81 98 ASP A C 1
ATOM 738 O O . ASP A 1 98 ? 3.898 -14.265 1.249 1.00 95.81 98 ASP A O 1
ATOM 742 N N . ALA A 1 99 ? 4.448 -16.291 0.464 1.00 93.81 99 ALA A N 1
ATOM 743 C CA . ALA A 1 99 ? 3.834 -16.072 -0.846 1.00 93.81 99 ALA A CA 1
ATOM 744 C C . ALA A 1 99 ? 2.327 -15.775 -0.750 1.00 93.81 99 ALA A C 1
ATOM 746 O O . ALA A 1 99 ? 1.843 -14.900 -1.461 1.00 93.81 99 ALA A O 1
ATOM 747 N N . ALA A 1 100 ? 1.617 -16.447 0.162 1.00 94.88 100 ALA A N 1
ATOM 748 C CA . ALA A 1 100 ? 0.184 -16.252 0.365 1.00 94.88 100 ALA A CA 1
ATOM 749 C C . ALA A 1 100 ? -0.135 -14.852 0.915 1.00 94.88 100 ALA A C 1
ATOM 751 O O . ALA A 1 100 ? -1.068 -14.197 0.456 1.00 94.88 100 ALA A O 1
ATOM 752 N N . THR A 1 101 ? 0.666 -14.354 1.860 1.00 95.50 101 THR A N 1
ATOM 753 C CA . THR A 1 101 ? 0.533 -12.984 2.367 1.00 95.50 101 THR A CA 1
ATOM 754 C C . THR A 1 101 ? 0.866 -11.970 1.280 1.00 95.50 101 THR A C 1
ATOM 756 O O . THR A 1 101 ? 0.180 -10.961 1.150 1.00 95.50 101 THR A O 1
ATOM 759 N N . ALA A 1 102 ? 1.888 -12.221 0.461 1.00 96.44 102 ALA A N 1
ATOM 760 C CA . ALA A 1 102 ? 2.199 -11.348 -0.665 1.00 96.44 102 ALA A CA 1
ATOM 761 C C . ALA A 1 102 ? 1.059 -11.305 -1.705 1.00 96.44 102 ALA A C 1
ATOM 763 O O . ALA A 1 102 ? 0.733 -10.216 -2.175 1.00 96.44 102 ALA A O 1
ATOM 764 N N . ASP A 1 103 ? 0.403 -12.433 -2.006 1.00 96.25 103 ASP A N 1
ATOM 765 C CA . ASP A 1 103 ? -0.783 -12.485 -2.882 1.00 96.25 103 ASP A CA 1
ATOM 766 C C . ASP A 1 103 ? -1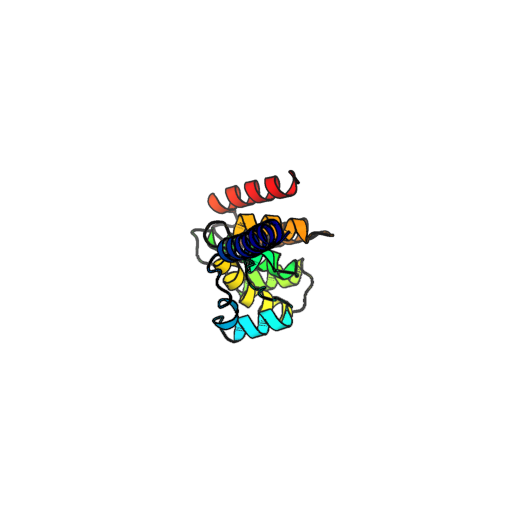.944 -11.653 -2.315 1.00 96.25 103 ASP A C 1
ATOM 768 O O . ASP A 1 103 ? -2.578 -10.869 -3.031 1.00 96.25 103 ASP A O 1
ATOM 772 N N . ASP A 1 104 ? -2.184 -11.767 -1.006 1.00 96.19 104 ASP A N 1
ATOM 773 C CA . ASP A 1 104 ? -3.187 -10.966 -0.305 1.00 96.19 104 ASP A CA 1
ATOM 774 C C . ASP A 1 104 ? -2.890 -9.473 -0.415 1.00 96.19 104 ASP A C 1
ATOM 776 O O . ASP A 1 104 ? -3.793 -8.681 -0.678 1.00 96.19 104 ASP A O 1
ATOM 780 N N . LEU A 1 105 ? -1.631 -9.079 -0.224 1.00 96.69 105 LEU A N 1
ATOM 781 C CA . LEU A 1 105 ? -1.204 -7.684 -0.283 1.00 96.69 105 LEU A CA 1
ATOM 782 C C . LEU A 1 105 ? -1.309 -7.105 -1.699 1.00 96.69 105 LEU A C 1
ATOM 784 O O . LEU A 1 105 ? -1.725 -5.956 -1.848 1.00 96.69 105 LEU A O 1
ATOM 788 N N . VAL A 1 106 ? -0.983 -7.889 -2.730 1.00 95.81 106 VAL A N 1
ATOM 789 C CA . VAL A 1 106 ? -1.155 -7.497 -4.140 1.00 95.81 106 VAL A CA 1
ATOM 790 C C . VAL A 1 106 ? -2.631 -7.331 -4.486 1.00 95.81 106 VAL A C 1
ATOM 792 O O . VAL A 1 106 ? -2.992 -6.374 -5.162 1.00 95.81 106 VAL A O 1
ATOM 795 N N . THR A 1 107 ? -3.493 -8.207 -3.970 1.00 94.69 107 THR A N 1
ATOM 796 C CA . THR A 1 107 ? -4.946 -8.134 -4.189 1.00 94.69 107 THR A CA 1
ATOM 797 C C . THR A 1 107 ? -5.572 -6.950 -3.443 1.00 94.69 107 THR A C 1
ATOM 799 O O . THR A 1 107 ? -6.407 -6.218 -3.973 1.00 94.69 107 THR A O 1
ATOM 802 N N . LEU A 1 108 ? -5.174 -6.745 -2.187 1.00 93.88 108 LEU A N 1
ATOM 803 C CA . LEU A 1 108 ? -5.778 -5.772 -1.280 1.00 93.88 108 LEU A CA 1
ATOM 804 C C . LEU A 1 108 ? -5.263 -4.345 -1.507 1.00 93.88 108 LEU A C 1
ATOM 806 O O . LEU A 1 108 ? -6.033 -3.390 -1.408 1.00 93.88 108 LEU A O 1
ATOM 810 N N . GLY A 1 109 ? -3.972 -4.186 -1.807 1.00 93.62 109 GLY A N 1
ATOM 811 C CA . GLY A 1 109 ? -3.295 -2.893 -1.924 1.00 93.62 109 GLY A CA 1
ATOM 812 C C . GLY A 1 109 ? -3.956 -1.924 -2.915 1.00 93.62 109 GLY A C 1
ATOM 813 O O . GLY A 1 109 ? -4.282 -0.804 -2.512 1.00 93.62 109 GLY A O 1
ATOM 814 N N . PRO A 1 110 ? -4.212 -2.318 -4.178 1.00 92.00 110 PRO A N 1
ATOM 815 C CA . PRO A 1 110 ? -4.871 -1.466 -5.169 1.00 92.00 110 PRO A CA 1
ATOM 816 C C . PRO A 1 110 ? -6.282 -1.046 -4.759 1.00 92.00 110 PRO A C 1
ATOM 818 O O . PRO A 1 110 ? -6.675 0.100 -4.987 1.00 92.00 110 PRO A O 1
ATOM 821 N N . TRP A 1 111 ? -7.028 -1.948 -4.118 1.00 92.06 111 TRP A N 1
ATOM 822 C CA . TRP A 1 111 ? -8.363 -1.639 -3.624 1.00 92.06 111 TRP A CA 1
ATOM 823 C C . TRP A 1 111 ? -8.308 -0.616 -2.483 1.00 92.06 111 TRP A C 1
ATOM 825 O O . TRP A 1 111 ? -8.969 0.413 -2.559 1.00 92.06 111 TRP A O 1
ATOM 835 N N . VAL A 1 112 ? -7.444 -0.816 -1.481 1.00 91.88 112 VAL A N 1
ATOM 836 C CA . VAL A 1 112 ? -7.236 0.153 -0.386 1.00 91.88 112 VAL A CA 1
ATOM 837 C C . VAL A 1 112 ? -6.779 1.515 -0.918 1.00 91.88 112 VAL A C 1
ATOM 839 O O . VAL A 1 112 ? -7.251 2.554 -0.457 1.00 91.88 112 VAL A O 1
ATOM 842 N N . ALA A 1 113 ? -5.883 1.526 -1.906 1.00 90.88 113 ALA A N 1
ATOM 843 C CA . ALA A 1 113 ? -5.427 2.739 -2.574 1.00 90.88 113 ALA A CA 1
ATOM 844 C C . ALA A 1 113 ? -6.581 3.508 -3.240 1.00 90.88 113 ALA A C 1
ATOM 846 O O . ALA A 1 113 ? -6.637 4.735 -3.144 1.00 90.88 113 ALA A O 1
ATOM 847 N N . ALA A 1 114 ? -7.521 2.804 -3.879 1.00 89.12 114 ALA A N 1
ATOM 848 C CA . ALA A 1 114 ? -8.695 3.417 -4.497 1.00 89.12 114 ALA A CA 1
ATOM 849 C C . ALA A 1 114 ? -9.598 4.123 -3.470 1.00 89.12 114 ALA A C 1
ATOM 851 O O . ALA A 1 114 ? -10.127 5.193 -3.766 1.00 89.12 114 ALA A O 1
ATOM 852 N N . GLN A 1 115 ? -9.675 3.599 -2.243 1.00 86.19 115 GLN A N 1
ATOM 853 C CA . GLN A 1 115 ? -10.481 4.183 -1.165 1.00 86.19 115 GLN A CA 1
ATOM 854 C C . GLN A 1 115 ? -9.955 5.519 -0.626 1.00 86.19 115 GLN A C 1
ATOM 856 O O . GLN A 1 115 ? -10.640 6.222 0.117 1.00 86.19 115 GLN A O 1
ATOM 861 N N . GLY A 1 116 ? -8.731 5.908 -0.989 1.00 79.75 116 GLY A N 1
ATOM 862 C CA . GLY A 1 116 ? -8.144 7.179 -0.565 1.00 79.75 116 GLY A CA 1
ATOM 863 C C . GLY A 1 116 ? -8.415 8.373 -1.468 1.00 79.75 116 GLY A C 1
ATOM 864 O O . GLY A 1 116 ? -8.006 9.484 -1.116 1.00 79.75 116 GLY A O 1
ATOM 865 N N . GLY A 1 117 ? -9.060 8.162 -2.618 1.00 82.38 117 GLY A N 1
ATOM 866 C CA . GLY A 1 117 ? -9.284 9.202 -3.621 1.00 82.38 117 GLY A CA 1
ATOM 867 C C . GLY A 1 117 ? -7.986 9.875 -4.091 1.00 82.38 117 GLY A C 1
ATOM 868 O O . GLY A 1 117 ? -6.910 9.278 -4.087 1.00 82.38 117 GLY A O 1
ATOM 869 N N . GLU A 1 118 ? -8.066 11.149 -4.476 1.00 79.06 118 GLU A N 1
ATOM 870 C CA . GLU A 1 118 ? -6.936 11.895 -5.061 1.00 79.06 118 GLU A CA 1
ATOM 871 C C . GLU A 1 118 ? 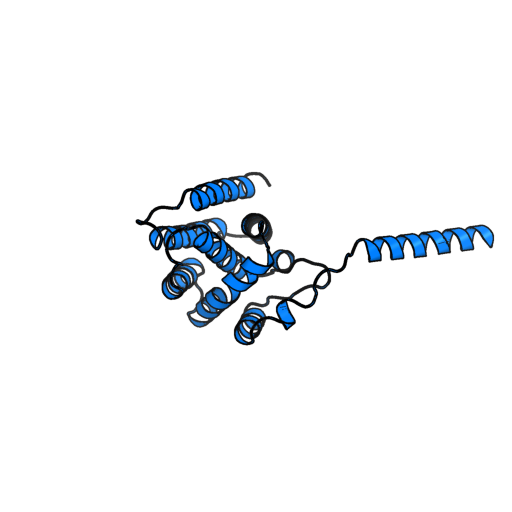-5.736 12.055 -4.115 1.00 79.06 118 GLU A C 1
ATOM 873 O O . GLU A 1 118 ? -4.590 12.112 -4.556 1.00 79.06 118 GLU A O 1
ATOM 878 N N . ARG A 1 119 ? -5.981 12.088 -2.800 1.00 85.31 119 ARG A N 1
ATOM 879 C CA . ARG A 1 119 ? -4.942 12.262 -1.769 1.00 85.31 119 ARG A CA 1
ATOM 880 C C . ARG A 1 119 ? -4.561 10.950 -1.080 1.00 85.31 119 ARG A C 1
ATOM 882 O O . ARG A 1 119 ? -3.974 10.981 0.004 1.00 85.31 119 ARG A O 1
ATOM 889 N N . ALA A 1 120 ? -4.875 9.805 -1.694 1.00 89.88 120 ALA A N 1
ATOM 890 C CA . ALA A 1 120 ? -4.609 8.479 -1.138 1.00 89.88 120 ALA A CA 1
ATOM 891 C C . ALA A 1 120 ? -3.146 8.310 -0.712 1.00 89.88 120 ALA A C 1
ATOM 893 O O . ALA A 1 120 ? -2.874 7.883 0.408 1.00 89.88 120 ALA A O 1
ATOM 894 N N . PHE A 1 121 ? -2.205 8.705 -1.575 1.00 92.31 121 PHE A N 1
ATOM 895 C CA . PHE A 1 121 ? -0.772 8.556 -1.323 1.00 92.31 121 PHE A CA 1
ATOM 896 C C . PHE A 1 121 ? -0.302 9.355 -0.098 1.00 92.31 121 PHE A C 1
ATOM 898 O O . PHE A 1 121 ? 0.393 8.817 0.762 1.00 92.31 121 PHE A O 1
ATOM 905 N N . GLU A 1 122 ? -0.723 10.616 0.041 1.00 92.56 122 GLU A N 1
ATOM 906 C CA . GLU A 1 122 ? -0.375 11.444 1.204 1.00 92.56 122 GLU A CA 1
ATOM 907 C C . GLU A 1 122 ? -0.965 10.876 2.501 1.00 92.56 122 GLU A C 1
ATOM 909 O O . GLU A 1 122 ? -0.260 10.769 3.506 1.00 92.56 122 GLU A O 1
ATOM 914 N N . ARG A 1 123 ? -2.243 10.470 2.479 1.00 91.62 123 ARG A N 1
ATOM 915 C CA . ARG A 1 123 ? -2.930 9.899 3.650 1.00 91.62 123 ARG A CA 1
ATOM 916 C C . ARG A 1 123 ? -2.306 8.579 4.089 1.00 91.62 123 ARG A C 1
ATOM 918 O O . ARG A 1 123 ? -2.025 8.403 5.271 1.00 91.62 123 ARG A O 1
ATOM 925 N N . LEU A 1 124 ? -2.026 7.682 3.145 1.00 94.12 124 LEU A N 1
ATOM 926 C CA . LEU A 1 124 ? -1.341 6.419 3.417 1.00 94.12 124 LEU A CA 1
ATOM 927 C C . LEU A 1 124 ? 0.076 6.645 3.948 1.00 94.12 124 LEU A C 1
ATOM 929 O O . LEU A 1 124 ? 0.501 5.934 4.851 1.00 94.12 124 LEU A O 1
ATOM 933 N N . THR A 1 125 ? 0.789 7.658 3.450 1.00 94.25 125 THR A N 1
ATOM 934 C CA . THR A 1 125 ? 2.121 8.016 3.955 1.00 94.25 125 THR A CA 1
ATOM 935 C C . THR A 1 125 ? 2.042 8.477 5.413 1.00 94.25 125 THR A C 1
ATOM 937 O O . THR A 1 125 ? 2.804 8.009 6.257 1.00 94.25 125 THR A O 1
ATOM 940 N N . GLN A 1 126 ? 1.088 9.356 5.741 1.00 93.25 126 GLN A N 1
ATOM 941 C CA . GLN A 1 126 ? 0.848 9.792 7.121 1.00 93.25 126 GLN A CA 1
ATOM 942 C C . GLN A 1 126 ? 0.431 8.624 8.018 1.00 93.25 126 GLN A C 1
ATOM 944 O O . GLN A 1 126 ? 0.883 8.534 9.161 1.00 93.25 126 GLN A O 1
ATOM 949 N N . ARG A 1 127 ? -0.414 7.717 7.511 1.00 93.12 127 ARG A N 1
ATOM 950 C CA . ARG A 1 127 ? -0.824 6.524 8.249 1.00 93.12 127 ARG A CA 1
ATOM 951 C C . ARG A 1 127 ? 0.359 5.606 8.511 1.00 93.12 127 ARG A C 1
ATOM 953 O O . ARG A 1 127 ? 0.551 5.222 9.659 1.00 93.12 127 ARG A O 1
ATOM 960 N N . LEU A 1 128 ? 1.157 5.298 7.489 1.00 94.19 128 LEU A N 1
ATOM 961 C CA . LEU A 1 128 ? 2.336 4.454 7.633 1.00 94.19 128 LEU A CA 1
ATOM 962 C C . LEU A 1 128 ? 3.288 5.043 8.665 1.00 94.19 128 LEU A C 1
ATOM 964 O O . LEU A 1 128 ? 3.676 4.326 9.567 1.00 94.19 128 LEU A O 1
ATOM 968 N N . LYS A 1 129 ? 3.574 6.348 8.613 1.00 92.06 129 LYS A N 1
ATOM 969 C CA . LYS A 1 129 ? 4.409 7.009 9.623 1.00 92.06 129 LYS A CA 1
ATOM 970 C C . LYS A 1 129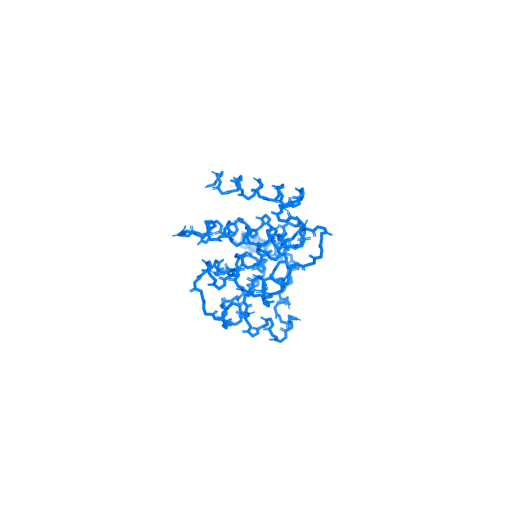 ? 3.883 6.824 11.053 1.00 92.06 129 LYS A C 1
ATOM 972 O O . LYS A 1 129 ? 4.670 6.610 11.964 1.00 92.06 129 LYS A O 1
ATOM 977 N N . ARG A 1 130 ? 2.563 6.901 11.270 1.00 91.62 130 ARG A N 1
ATOM 978 C CA . ARG A 1 130 ? 1.955 6.672 12.598 1.00 91.62 130 ARG A CA 1
ATOM 979 C C . ARG A 1 130 ? 2.067 5.216 13.061 1.00 91.62 130 ARG A C 1
ATOM 981 O O . ARG A 1 130 ? 2.099 4.979 14.262 1.00 91.62 130 ARG A O 1
ATOM 988 N N . LEU A 1 131 ? 2.071 4.272 12.119 1.00 90.00 131 LEU A N 1
ATOM 989 C CA . LEU A 1 131 ? 2.241 2.837 12.368 1.00 90.00 131 LEU A CA 1
ATOM 990 C C . LEU A 1 131 ? 3.717 2.416 12.422 1.00 90.00 131 LEU A C 1
ATOM 992 O O . LEU A 1 131 ? 4.020 1.309 12.868 1.00 90.00 131 LEU A O 1
ATOM 996 N N . ASP A 1 132 ? 4.623 3.259 11.923 1.00 82.06 132 ASP A N 1
ATOM 997 C CA . ASP A 1 132 ? 6.036 2.945 11.788 1.00 82.06 132 ASP A CA 1
ATOM 998 C C . ASP A 1 132 ? 6.715 3.011 13.154 1.00 82.06 132 ASP A C 1
ATOM 1000 O O . ASP A 1 132 ? 7.209 4.039 13.611 1.00 82.06 132 ASP A O 1
ATOM 1004 N N . HIS A 1 133 ? 6.698 1.869 13.828 1.00 69.25 133 HIS A N 1
ATOM 1005 C CA . HIS A 1 133 ? 7.460 1.611 15.042 1.00 69.25 133 HIS A CA 1
ATOM 1006 C C . HIS A 1 133 ? 8.803 0.917 14.728 1.00 69.25 133 HIS A C 1
ATOM 1008 O O . HIS A 1 133 ? 9.396 0.310 15.619 1.00 69.25 133 HIS A O 1
ATOM 1014 N N . GLY A 1 134 ? 9.264 0.929 13.466 1.00 69.12 134 GLY A N 1
ATOM 1015 C CA . GLY A 1 134 ? 10.389 0.114 13.001 1.00 69.12 134 GLY A CA 1
ATOM 1016 C C . GLY A 1 134 ? 11.012 0.586 11.673 1.00 69.12 134 GLY A C 1
ATOM 1017 O O . GLY A 1 134 ? 11.140 1.784 11.454 1.00 69.12 134 GLY A O 1
ATOM 1018 N N . PRO A 1 135 ? 11.485 -0.334 10.803 1.00 82.62 135 PRO A N 1
ATOM 1019 C CA . PRO A 1 135 ? 12.181 0.003 9.556 1.00 82.62 135 PRO A CA 1
ATOM 1020 C C . PRO A 1 135 ? 11.238 0.082 8.336 1.00 82.62 135 PRO A C 1
ATOM 1022 O O . PRO A 1 135 ? 11.644 -0.271 7.224 1.00 82.62 135 PRO A O 1
ATOM 1025 N N . TYR A 1 136 ? 9.957 0.444 8.505 1.00 88.62 136 TYR A N 1
ATOM 1026 C CA . TYR A 1 136 ? 9.006 0.369 7.385 1.00 88.62 136 TYR A CA 1
ATOM 1027 C C . TYR A 1 136 ? 9.259 1.426 6.318 1.00 88.62 136 TYR A C 1
ATOM 1029 O O . TYR A 1 136 ? 8.993 1.154 5.147 1.00 88.62 136 TYR A O 1
ATOM 1037 N N . PHE A 1 137 ? 9.831 2.575 6.679 1.00 90.19 137 PHE A N 1
ATOM 1038 C CA . PHE A 1 137 ? 10.319 3.542 5.699 1.00 90.19 137 PHE A CA 1
ATOM 1039 C C . PHE A 1 137 ? 11.306 2.916 4.698 1.00 90.19 137 PHE A C 1
ATOM 1041 O O . PHE A 1 137 ? 11.086 2.986 3.489 1.00 90.19 137 PHE A O 1
ATOM 1048 N N . ASP A 1 138 ? 12.349 2.234 5.180 1.00 91.56 138 ASP A N 1
ATOM 1049 C CA . ASP A 1 138 ? 13.374 1.626 4.318 1.00 91.56 138 ASP A CA 1
ATOM 1050 C C . ASP A 1 138 ? 12.799 0.495 3.455 1.00 91.56 138 ASP A C 1
ATOM 1052 O O . ASP A 1 138 ? 13.136 0.355 2.272 1.00 91.56 138 ASP A O 1
ATOM 1056 N N . ARG A 1 139 ? 11.883 -0.300 4.026 1.00 94.12 139 ARG A N 1
ATOM 1057 C CA . ARG A 1 139 ? 11.165 -1.350 3.287 1.00 94.12 139 ARG A CA 1
ATOM 1058 C C . ARG A 1 139 ? 10.291 -0.754 2.192 1.00 94.12 139 ARG A C 1
ATOM 1060 O O . ARG A 1 139 ? 10.345 -1.232 1.062 1.00 94.12 139 ARG A O 1
ATOM 1067 N N . LEU A 1 140 ? 9.537 0.303 2.499 1.00 94.81 140 LEU A N 1
ATOM 1068 C CA . LEU A 1 140 ? 8.731 1.018 1.517 1.00 94.81 140 LEU A CA 1
ATOM 1069 C C . LEU A 1 140 ? 9.614 1.549 0.392 1.00 94.81 140 LEU A C 1
ATOM 1071 O O . LEU A 1 140 ? 9.339 1.258 -0.766 1.00 94.81 140 LEU A O 1
ATOM 1075 N N . MET A 1 141 ? 10.697 2.258 0.711 1.00 94.31 141 MET A N 1
ATOM 1076 C CA . MET A 1 141 ? 11.616 2.796 -0.296 1.00 94.31 141 MET A CA 1
ATOM 1077 C C . MET A 1 141 ? 12.193 1.697 -1.195 1.00 94.31 141 MET A C 1
ATOM 1079 O O . MET A 1 141 ? 12.293 1.878 -2.408 1.00 94.31 141 MET A O 1
ATOM 1083 N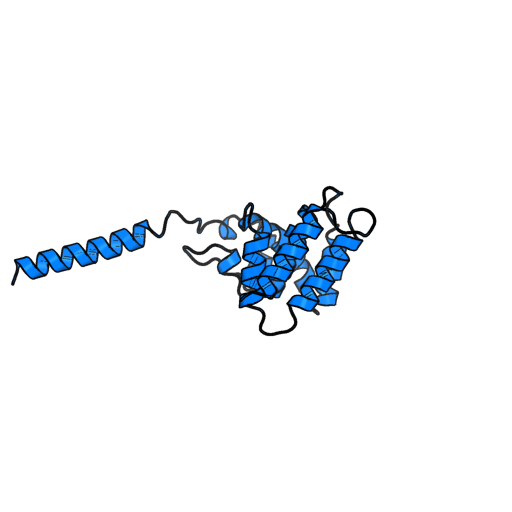 N . SER A 1 142 ? 12.494 0.528 -0.629 1.00 94.81 142 SER A N 1
ATOM 1084 C CA . SER A 1 142 ? 12.973 -0.632 -1.385 1.00 94.81 142 SER A CA 1
ATOM 1085 C C . SER A 1 142 ? 11.899 -1.237 -2.302 1.00 94.81 142 SER A C 1
ATOM 1087 O O . SER A 1 142 ? 12.204 -1.659 -3.420 1.00 94.81 142 SER A O 1
ATOM 1089 N N . VAL A 1 143 ? 10.635 -1.265 -1.862 1.00 94.69 143 VAL A N 1
ATOM 1090 C CA . VAL A 1 143 ? 9.493 -1.680 -2.695 1.00 94.69 143 VAL A CA 1
ATOM 1091 C C . VAL A 1 143 ? 9.256 -0.669 -3.817 1.00 94.69 143 VAL A C 1
ATOM 1093 O O . VAL A 1 143 ? 9.189 -1.068 -4.976 1.00 94.69 143 VAL A O 1
ATOM 1096 N N . LEU A 1 144 ? 9.196 0.630 -3.508 1.00 93.44 144 LEU A N 1
ATOM 1097 C CA . LEU A 1 144 ? 8.988 1.688 -4.503 1.00 93.44 144 LEU A CA 1
ATOM 1098 C C . LEU A 1 144 ? 10.116 1.725 -5.539 1.00 93.44 144 LEU A C 1
ATOM 1100 O O . LEU A 1 144 ? 9.844 1.917 -6.720 1.00 93.44 144 LEU A O 1
ATOM 1104 N N . GLY A 1 145 ? 11.362 1.471 -5.127 1.00 91.56 145 GLY A N 1
ATOM 1105 C CA . GLY A 1 145 ? 12.498 1.341 -6.039 1.00 91.56 145 GLY A CA 1
ATOM 1106 C C . GLY A 1 145 ? 12.324 0.197 -7.041 1.00 91.56 145 GLY A C 1
ATOM 1107 O O . GLY A 1 145 ? 12.541 0.392 -8.234 1.00 91.56 145 GLY A O 1
ATOM 1108 N N . ASN A 1 146 ? 11.856 -0.973 -6.590 1.00 91.44 146 ASN A N 1
ATOM 1109 C CA . ASN A 1 146 ? 11.545 -2.089 -7.491 1.00 91.44 146 ASN A CA 1
ATOM 1110 C C . ASN A 1 146 ? 10.382 -1.762 -8.442 1.00 91.44 146 ASN A C 1
ATOM 1112 O O . ASN A 1 146 ? 10.420 -2.153 -9.605 1.00 91.44 146 ASN A O 1
ATOM 1116 N N . VAL A 1 147 ? 9.356 -1.056 -7.954 1.00 89.81 147 VAL A N 1
ATOM 1117 C CA . VAL A 1 147 ? 8.195 -0.636 -8.757 1.00 89.81 147 VAL A CA 1
ATOM 1118 C C . VAL A 1 147 ? 8.613 0.384 -9.822 1.00 89.81 147 VAL A C 1
ATOM 1120 O O . VAL A 1 147 ? 8.255 0.216 -10.982 1.00 89.81 147 VAL A O 1
ATOM 1123 N N . ALA A 1 148 ? 9.433 1.380 -9.471 1.00 88.81 148 ALA A N 1
ATOM 1124 C CA . ALA A 1 148 ? 9.996 2.341 -10.425 1.00 88.81 148 ALA A CA 1
ATOM 1125 C C . ALA A 1 148 ? 10.904 1.661 -11.462 1.00 88.81 148 ALA A C 1
ATOM 1127 O O . ALA A 1 148 ? 10.830 1.964 -12.649 1.00 88.81 148 ALA A O 1
ATOM 1128 N N . ALA A 1 149 ? 11.739 0.712 -11.027 1.00 87.19 149 ALA A N 1
ATOM 1129 C CA . ALA A 1 149 ? 12.629 -0.029 -11.918 1.00 87.19 149 ALA A CA 1
ATOM 1130 C C . ALA A 1 149 ? 11.863 -0.886 -12.941 1.00 87.19 149 ALA A C 1
ATOM 1132 O O . ALA A 1 149 ? 12.355 -1.124 -14.042 1.00 87.19 149 ALA A O 1
ATOM 1133 N N . ALA A 1 150 ? 10.668 -1.352 -12.572 1.00 84.38 150 ALA A N 1
ATOM 1134 C CA . ALA A 1 150 ? 9.789 -2.126 -13.440 1.00 84.38 150 ALA A CA 1
ATOM 1135 C C . ALA A 1 150 ? 8.970 -1.268 -14.420 1.00 84.38 150 ALA A C 1
ATOM 1137 O O . ALA A 1 150 ? 8.443 -1.808 -15.391 1.00 84.38 150 ALA A O 1
ATOM 1138 N N . GLY A 1 151 ? 8.845 0.032 -14.145 1.00 75.69 151 GLY A N 1
ATOM 1139 C CA . GLY A 1 151 ? 8.128 1.005 -14.962 1.00 75.69 151 GLY A CA 1
ATOM 1140 C C . GLY A 1 151 ? 8.963 1.582 -16.112 1.00 75.69 151 GLY A C 1
ATOM 1141 O O . GLY A 1 151 ? 9.883 0.947 -16.638 1.00 75.69 151 GLY A O 1
ATOM 1142 N N . SER A 1 152 ? 8.640 2.810 -16.525 1.00 63.16 152 SER A N 1
ATOM 1143 C CA . SER A 1 152 ? 9.280 3.511 -17.647 1.00 63.16 152 SER A CA 1
ATOM 1144 C C . SER A 1 152 ? 10.815 3.557 -17.530 1.00 63.16 152 SER A C 1
ATOM 1146 O O . SER A 1 152 ? 11.388 4.346 -16.778 1.00 63.16 152 SER A O 1
ATOM 1148 N N . LYS A 1 153 ? 11.507 2.768 -18.365 1.00 65.88 153 LYS A N 1
ATOM 1149 C CA . LYS A 1 153 ? 12.967 2.844 -18.602 1.00 65.88 153 LYS A CA 1
ATOM 1150 C C . LYS A 1 153 ? 13.839 2.700 -17.342 1.00 65.88 153 LYS A C 1
ATOM 1152 O O . LYS A 1 153 ? 14.996 3.115 -17.355 1.00 65.88 153 LYS A O 1
ATOM 1157 N N . GLY A 1 154 ? 13.306 2.109 -16.273 1.00 72.62 154 GLY A N 1
ATOM 1158 C CA . GLY A 1 154 ? 14.031 1.894 -15.022 1.00 72.62 154 GLY A CA 1
ATOM 1159 C C . GLY A 1 154 ? 14.219 3.142 -14.150 1.00 72.62 154 GLY A C 1
ATOM 1160 O O . GLY A 1 154 ? 15.056 3.116 -13.249 1.00 72.62 154 GLY A O 1
ATOM 1161 N N . MET A 1 155 ? 13.477 4.228 -14.403 1.00 79.12 155 MET A N 1
ATOM 1162 C CA . MET A 1 155 ? 13.527 5.461 -13.607 1.00 79.12 155 MET A CA 1
ATOM 1163 C C . MET A 1 155 ? 12.119 5.924 -13.200 1.00 79.12 155 MET A C 1
ATOM 1165 O O . MET A 1 155 ? 11.182 5.732 -13.973 1.00 79.12 155 MET A O 1
ATOM 1169 N N . PRO A 1 156 ? 11.958 6.582 -12.033 1.00 83.19 156 PRO A N 1
ATOM 1170 C CA . PRO A 1 156 ? 10.675 7.157 -11.639 1.00 83.19 156 PRO A CA 1
ATOM 1171 C C . PRO A 1 156 ? 10.162 8.199 -12.646 1.00 83.19 156 PRO A C 1
ATOM 1173 O O . PRO A 1 156 ? 10.931 9.045 -13.111 1.00 83.19 156 PRO A O 1
ATOM 1176 N N . SER A 1 157 ? 8.858 8.184 -12.929 1.00 88.06 157 SER A N 1
ATOM 1177 C CA . SER A 1 157 ? 8.178 9.256 -13.671 1.00 88.06 157 SER A CA 1
ATOM 1178 C C . SER A 1 157 ? 8.239 10.593 -12.907 1.00 88.06 157 SER A C 1
ATOM 1180 O O . SER A 1 157 ? 8.520 10.624 -11.707 1.00 88.06 157 SER A O 1
ATOM 1182 N N . ALA A 1 158 ? 7.933 11.720 -13.562 1.00 89.25 158 ALA A N 1
ATOM 1183 C CA . ALA A 1 158 ? 7.903 13.028 -12.889 1.00 89.25 158 ALA A CA 1
ATOM 1184 C C . ALA A 1 158 ? 6.932 13.038 -11.690 1.00 89.25 158 ALA A C 1
ATOM 1186 O O . ALA A 1 158 ? 7.288 13.471 -10.596 1.00 89.25 158 ALA A O 1
ATOM 1187 N N . ARG A 1 159 ? 5.741 12.449 -11.862 1.00 89.12 159 ARG A N 1
ATOM 1188 C CA . ARG A 1 159 ? 4.728 12.328 -10.801 1.00 89.12 159 ARG A CA 1
ATOM 1189 C C . ARG A 1 159 ? 5.201 11.437 -9.655 1.00 89.12 159 ARG A C 1
ATOM 1191 O O . ARG A 1 159 ? 4.947 11.736 -8.491 1.00 89.12 159 ARG A O 1
ATOM 1198 N N . GLN A 1 160 ? 5.907 10.355 -9.975 1.00 91.06 160 GLN A N 1
ATOM 1199 C CA . GLN A 1 160 ? 6.522 9.483 -8.980 1.00 91.06 160 GLN A CA 1
ATOM 1200 C C . GLN A 1 160 ? 7.642 10.199 -8.211 1.00 91.06 160 GLN A C 1
ATOM 1202 O O . GLN A 1 160 ? 7.713 10.082 -6.989 1.00 91.06 160 GLN A O 1
ATOM 1207 N N . ALA A 1 161 ? 8.486 10.980 -8.884 1.00 91.19 161 ALA A N 1
ATOM 1208 C CA . ALA A 1 161 ? 9.525 11.775 -8.234 1.00 91.19 161 ALA A CA 1
ATOM 1209 C C . ALA A 1 161 ? 8.928 12.814 -7.263 1.00 91.19 161 ALA A C 1
ATOM 1211 O O . ALA A 1 161 ? 9.377 12.915 -6.117 1.00 91.19 161 ALA A O 1
ATOM 1212 N N . ASP A 1 162 ? 7.862 13.509 -7.668 1.00 91.75 162 ASP A N 1
ATOM 1213 C CA . ASP A 1 162 ? 7.126 14.445 -6.806 1.00 91.75 162 ASP A CA 1
ATOM 1214 C C . ASP A 1 162 ? 6.500 13.743 -5.589 1.00 91.75 162 ASP A C 1
ATOM 1216 O O . ASP A 1 162 ? 6.531 14.260 -4.460 1.00 91.75 162 ASP A O 1
ATOM 1220 N N . ALA A 1 163 ? 5.970 12.533 -5.791 1.00 91.81 163 ALA A N 1
ATOM 1221 C CA . ALA A 1 163 ? 5.426 11.705 -4.722 1.00 91.81 163 ALA A CA 1
ATOM 1222 C C . ALA A 1 163 ? 6.513 11.278 -3.721 1.00 91.81 163 ALA A C 1
ATOM 1224 O O . ALA A 1 163 ? 6.307 11.408 -2.513 1.00 91.81 163 ALA A O 1
ATOM 1225 N N . LEU A 1 164 ? 7.697 10.861 -4.190 1.00 93.19 164 LEU A N 1
ATOM 1226 C CA . LEU A 1 164 ? 8.847 10.552 -3.326 1.00 93.19 164 LEU A CA 1
ATOM 1227 C C . LEU A 1 164 ? 9.308 11.780 -2.530 1.00 93.19 164 LEU A C 1
ATOM 1229 O O . LEU A 1 164 ? 9.584 11.673 -1.334 1.00 93.19 164 LEU A O 1
ATOM 1233 N N . GLY A 1 165 ? 9.340 12.959 -3.158 1.00 91.81 165 GLY A N 1
ATOM 1234 C CA . GLY A 1 165 ? 9.657 14.213 -2.470 1.00 91.81 165 GLY A CA 1
ATOM 1235 C C . GLY A 1 165 ? 8.651 14.545 -1.362 1.00 91.81 165 GLY A C 1
ATOM 1236 O O . GLY A 1 165 ? 9.032 14.958 -0.262 1.00 91.81 165 GLY A O 1
ATOM 1237 N N . SER A 1 166 ? 7.363 14.318 -1.621 1.00 91.06 166 SER A N 1
ATOM 1238 C CA . SER A 1 166 ? 6.291 14.516 -0.638 1.00 91.06 166 SER A CA 1
ATOM 1239 C C . SER A 1 166 ? 6.355 13.501 0.503 1.00 91.06 166 SER A C 1
ATOM 1241 O O . SER A 1 166 ? 6.230 13.881 1.669 1.00 91.06 166 SER A O 1
ATOM 1243 N N . LEU A 1 167 ? 6.645 12.239 0.185 1.00 93.12 167 LEU A N 1
ATOM 1244 C CA . LEU A 1 167 ? 6.873 11.173 1.154 1.00 93.12 167 LEU A CA 1
ATOM 1245 C C . LEU A 1 167 ? 8.030 11.523 2.097 1.00 93.12 167 LEU A C 1
ATOM 1247 O O . LEU A 1 167 ? 7.857 11.515 3.316 1.00 93.12 167 LEU A O 1
ATOM 1251 N N . ALA A 1 168 ? 9.183 11.918 1.549 1.00 91.25 168 ALA A N 1
ATOM 1252 C CA . ALA A 1 168 ? 10.356 12.288 2.340 1.00 91.25 168 ALA A CA 1
ATOM 1253 C C . ALA A 1 168 ? 10.078 13.482 3.269 1.00 91.25 168 ALA A C 1
ATOM 1255 O O . ALA A 1 168 ? 10.544 13.515 4.410 1.00 91.25 168 ALA A O 1
ATOM 1256 N N . ARG A 1 169 ? 9.287 14.458 2.803 1.00 91.19 169 ARG A N 1
ATOM 1257 C CA . ARG A 1 169 ? 8.869 15.606 3.615 1.00 91.19 169 ARG A CA 1
ATOM 1258 C C . ARG A 1 169 ? 8.013 15.167 4.803 1.00 91.19 169 ARG A C 1
ATOM 1260 O O . ARG A 1 169 ? 8.330 15.539 5.928 1.00 91.19 169 ARG A O 1
ATOM 1267 N N . ILE A 1 170 ? 6.990 14.340 4.572 1.00 90.69 170 ILE A N 1
ATOM 1268 C CA . ILE A 1 170 ? 6.081 13.850 5.625 1.00 90.69 170 ILE A CA 1
ATOM 1269 C C . ILE A 1 170 ? 6.843 13.049 6.690 1.00 90.69 170 ILE A C 1
ATOM 1271 O O . ILE A 1 170 ? 6.615 13.234 7.890 1.00 90.69 170 ILE A O 1
ATOM 1275 N N . PHE A 1 171 ? 7.787 12.200 6.275 1.00 88.12 171 PHE A N 1
ATOM 1276 C CA . PHE A 1 171 ? 8.622 11.442 7.208 1.00 88.12 171 PHE A CA 1
ATOM 1277 C C . PHE A 1 171 ? 9.554 12.334 8.040 1.00 88.12 171 PHE A C 1
ATOM 1279 O O . PHE A 1 171 ? 9.766 12.031 9.211 1.00 88.12 171 PHE A O 1
ATOM 1286 N N . ARG A 1 172 ? 10.003 13.482 7.517 1.00 85.44 172 ARG A N 1
ATOM 1287 C CA . ARG A 1 172 ? 10.885 14.421 8.233 1.00 85.44 172 ARG A CA 1
ATOM 1288 C C . ARG A 1 172 ? 10.178 15.349 9.230 1.00 85.44 172 ARG A C 1
ATOM 1290 O O . ARG A 1 172 ? 10.766 15.674 10.252 1.00 85.44 172 ARG A O 1
ATOM 1297 N N . THR A 1 173 ? 8.972 15.835 8.931 1.00 77.81 173 THR A N 1
ATOM 1298 C CA . THR A 1 173 ? 8.374 17.000 9.629 1.00 77.81 173 THR A CA 1
ATOM 1299 C C . THR A 1 173 ? 7.368 16.679 10.740 1.00 77.81 173 THR A C 1
ATOM 1301 O O . THR A 1 173 ? 6.573 17.547 11.086 1.00 77.81 173 THR A O 1
ATOM 1304 N N . ALA A 1 174 ? 7.331 15.461 11.274 1.00 53.59 174 ALA A N 1
ATOM 1305 C CA . ALA A 1 174 ? 6.397 15.119 12.356 1.00 53.59 174 ALA A CA 1
ATOM 1306 C C . ALA A 1 174 ? 7.053 14.252 13.420 1.00 53.59 174 ALA A C 1
ATOM 1308 O O . ALA A 1 174 ? 7.915 13.441 13.010 1.00 53.59 174 ALA A O 1
#

Foldseek 3Di:
DVVVVVVVVVVVVVVVVVVVVVLPPDDPCLLVPDDPLLVVLCVVLVQDRDRSDQSLLRDQDLLLLLLLLLLLLQVLFPFDRQDLVLLLVLSCVLVVDDSVNSVSSSRNNNSSNVSCPPCSNVSSLLNSLVNPPDDSVVSSVSSNQSSCCRGDPSHGDPSSVVSVVSSVVSNPPD